Protein AF-A0A4Y3KT89-F1 (afdb_monomer_lite)

pLDDT: mean 91.98, std 10.16, range [46.84, 98.62]

Sequence (155 aa):
MTELSLVWRIAQHGWAECELETPDGRVVVPASYVTDAPENLLSGLTHVCAWDGSTTFTFVGEPAEYRWTLTAAAGVLEVAIEHRAGTAGAGSLWAPAWSGASALSTFARVSVRAFDAVLHEHGPSSYEQVWGRPFPAAELDGLRSAWRRLRASGA

Secondary structure (DSSP, 8-state):
----EEEEEE-SSSEEEEEEEETTEEEEEEEETTS-HHHHHHHHHHHHHHSSEEEEEEEEETTEEEEEEEEEETTEEEEEEEEEESSBTB-PPPEEEEEEEEEHHHHHHHHHHHHHHHHHHHHHHHHHHHHSS---HHHHHHHHHHHHHHHHHT-

Organism: NCBI:txid43670

Radius of gyration: 15.13 Å; chains: 1; bounding box: 42×33×35 Å

Structure (mmCIF, N/CA/C/O backbone):
data_AF-A0A4Y3KT89-F1
#
_entry.id   AF-A0A4Y3KT89-F1
#
loop_
_atom_site.group_PDB
_atom_site.id
_atom_site.type_symbol
_atom_site.label_atom_id
_atom_site.label_alt_id
_atom_site.label_comp_id
_atom_site.label_asym_id
_atom_site.label_entity_id
_atom_site.label_seq_id
_atom_site.pdbx_PDB_ins_code
_atom_site.Cartn_x
_atom_site.Cartn_y
_atom_site.Cartn_z
_atom_site.occupancy
_atom_site.B_iso_or_equiv
_atom_site.auth_seq_id
_atom_site.auth_comp_id
_atom_site.auth_asym_id
_atom_site.auth_atom_id
_atom_site.pdbx_PDB_model_num
ATOM 1 N N . MET A 1 1 ? -19.526 11.226 -4.654 1.00 46.84 1 MET A N 1
ATOM 2 C CA . MET A 1 1 ? -18.542 11.068 -3.568 1.00 46.84 1 MET A CA 1
ATOM 3 C C . MET A 1 1 ? -17.857 9.739 -3.794 1.00 46.84 1 MET A C 1
ATOM 5 O O . MET A 1 1 ? -18.534 8.721 -3.712 1.00 46.84 1 MET A O 1
ATOM 9 N N . THR A 1 2 ? -16.591 9.746 -4.197 1.00 57.75 2 THR A N 1
ATOM 10 C CA . THR A 1 2 ? -15.828 8.512 -4.416 1.00 57.75 2 THR A CA 1
ATOM 11 C C . THR A 1 2 ? -15.430 7.959 -3.048 1.00 57.75 2 THR A C 1
ATOM 13 O O . THR A 1 2 ? -14.848 8.685 -2.248 1.00 57.75 2 THR A O 1
ATOM 16 N N . GLU A 1 3 ? -15.801 6.716 -2.728 1.00 85.62 3 GLU A N 1
ATOM 17 C CA . GLU A 1 3 ? -15.219 6.025 -1.568 1.00 85.62 3 GLU A CA 1
ATOM 18 C C . GLU A 1 3 ? -13.703 5.864 -1.771 1.00 85.62 3 GLU A C 1
ATOM 20 O O . GLU A 1 3 ? -13.225 5.933 -2.903 1.00 85.62 3 GLU A O 1
ATOM 25 N N . LEU A 1 4 ? -12.959 5.613 -0.686 1.00 93.38 4 LEU A N 1
ATOM 26 C CA . LEU A 1 4 ? -11.543 5.248 -0.767 1.00 93.38 4 LEU A CA 1
ATOM 27 C C . LEU A 1 4 ? -11.333 4.178 -1.851 1.00 93.38 4 LEU A C 1
ATOM 29 O O . LEU A 1 4 ? -11.972 3.122 -1.808 1.00 93.38 4 LEU A O 1
ATOM 33 N N . SER A 1 5 ? -10.393 4.419 -2.761 1.00 95.06 5 SER A N 1
ATOM 34 C CA . SER A 1 5 ? -9.928 3.435 -3.733 1.00 95.06 5 SER A CA 1
ATOM 35 C C . SER A 1 5 ? -8.407 3.310 -3.698 1.00 95.06 5 SER A C 1
ATOM 37 O O . SER A 1 5 ? -7.692 4.269 -3.406 1.00 95.06 5 SER A O 1
ATOM 39 N N . LEU A 1 6 ? -7.934 2.093 -3.960 1.00 97.31 6 LEU A N 1
ATOM 40 C CA . LEU A 1 6 ? -6.527 1.775 -4.146 1.00 97.31 6 LEU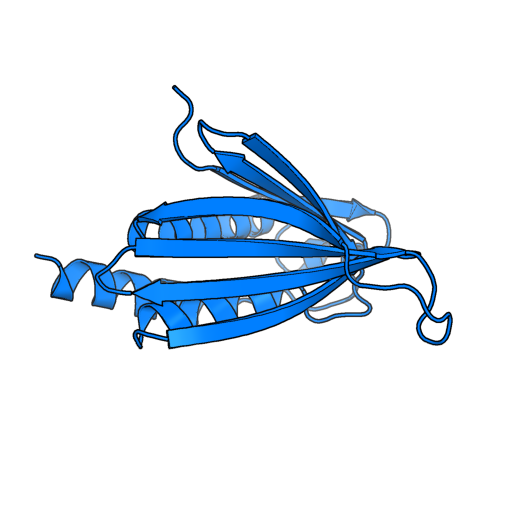 A CA 1
ATOM 41 C C . LEU A 1 6 ? -6.420 0.968 -5.433 1.00 97.31 6 LEU A C 1
ATOM 43 O O . LEU A 1 6 ? -7.139 -0.021 -5.598 1.00 97.31 6 LEU A O 1
ATOM 47 N N . VAL A 1 7 ? -5.536 1.384 -6.331 1.00 97.50 7 VAL A N 1
ATOM 48 C CA . VAL A 1 7 ? -5.213 0.637 -7.546 1.00 97.50 7 VAL A CA 1
ATOM 49 C C . VAL A 1 7 ? -3.713 0.411 -7.592 1.00 97.50 7 VAL A C 1
ATOM 51 O O . VAL A 1 7 ? -2.936 1.354 -7.482 1.00 97.50 7 VAL A O 1
ATOM 54 N N . TRP A 1 8 ? -3.315 -0.844 -7.776 1.00 97.25 8 TRP A N 1
ATOM 55 C CA . TRP A 1 8 ? -1.936 -1.219 -8.049 1.00 97.25 8 TRP A CA 1
ATOM 56 C C . TRP A 1 8 ? -1.830 -1.605 -9.519 1.00 97.25 8 TRP A C 1
ATOM 58 O O . TRP A 1 8 ? -2.472 -2.565 -9.943 1.00 97.25 8 TRP A O 1
ATOM 68 N N . ARG A 1 9 ? -1.055 -0.858 -10.307 1.00 95.56 9 ARG A N 1
ATOM 69 C CA . ARG A 1 9 ? -0.828 -1.162 -11.726 1.00 95.56 9 ARG A CA 1
ATOM 70 C C . ARG A 1 9 ? 0.619 -1.542 -11.934 1.00 95.56 9 ARG A C 1
ATOM 72 O O . ARG A 1 9 ? 1.507 -0.759 -11.612 1.00 95.56 9 ARG A O 1
ATOM 79 N N . ILE A 1 10 ? 0.852 -2.725 -12.488 1.00 92.69 10 ILE A N 1
ATOM 80 C CA . ILE A 1 10 ? 2.189 -3.111 -12.922 1.00 92.69 10 ILE A CA 1
ATOM 81 C C . ILE A 1 10 ? 2.461 -2.415 -14.257 1.00 92.69 10 ILE A C 1
ATOM 83 O O . ILE A 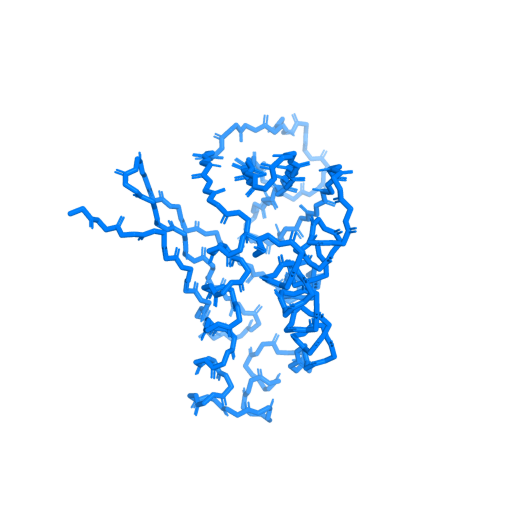1 10 ? 1.713 -2.571 -15.220 1.00 92.69 10 ILE A O 1
ATOM 87 N N . ALA A 1 11 ? 3.519 -1.615 -14.291 1.00 85.81 11 ALA A N 1
ATOM 88 C CA . ALA A 1 11 ? 4.052 -0.997 -15.494 1.00 85.81 11 ALA A CA 1
ATOM 89 C C . ALA A 1 11 ? 5.217 -1.844 -16.031 1.00 85.81 11 ALA A C 1
ATOM 91 O O . ALA A 1 11 ? 5.601 -2.848 -15.443 1.00 85.81 11 ALA A O 1
ATOM 92 N N . GLN A 1 12 ? 5.791 -1.478 -17.176 1.00 82.69 12 GLN A N 1
ATOM 93 C CA . GLN A 1 12 ? 6.872 -2.273 -17.763 1.00 82.69 12 GLN A CA 1
ATOM 94 C C . GLN A 1 12 ? 8.184 -2.173 -16.957 1.00 82.69 12 GLN A C 1
ATOM 96 O O . GLN A 1 12 ? 8.498 -1.119 -16.413 1.00 82.69 12 GLN A O 1
ATOM 101 N N . HIS A 1 13 ? 8.998 -3.236 -16.991 1.00 85.94 13 HIS A N 1
ATOM 102 C CA . HIS A 1 13 ? 10.405 -3.255 -16.548 1.00 85.94 13 HIS A CA 1
ATOM 103 C C . HIS A 1 13 ? 10.650 -2.978 -15.052 1.00 85.94 13 HIS A C 1
ATOM 105 O O . HIS A 1 13 ? 11.525 -2.191 -14.698 1.00 85.94 13 HIS A O 1
ATOM 111 N N . GLY A 1 14 ? 9.911 -3.644 -14.169 1.00 91.12 14 GLY A N 1
ATOM 112 C CA . GLY A 1 14 ? 10.120 -3.575 -12.723 1.00 91.12 14 GLY A CA 1
ATOM 113 C C . GLY A 1 14 ? 9.527 -2.330 -12.071 1.00 91.12 14 GLY A C 1
ATOM 114 O O . GLY A 1 14 ? 9.943 -1.936 -10.984 1.00 91.12 14 GLY A O 1
ATOM 115 N N . TRP A 1 15 ? 8.559 -1.712 -12.743 1.00 93.69 15 TRP A N 1
ATOM 116 C CA . TRP A 1 15 ? 7.866 -0.523 -12.276 1.00 93.69 15 TRP A CA 1
ATOM 117 C C . TRP A 1 15 ? 6.402 -0.818 -11.989 1.00 93.69 15 TRP A C 1
ATOM 119 O O . TRP A 1 15 ? 5.777 -1.675 -12.612 1.00 93.69 15 TRP A O 1
ATOM 129 N N . ALA A 1 16 ? 5.844 -0.075 -11.049 1.00 95.12 16 ALA A N 1
ATOM 130 C CA . ALA A 1 16 ? 4.437 -0.092 -10.718 1.00 95.12 16 ALA A CA 1
ATOM 131 C C . ALA A 1 16 ? 3.990 1.297 -10.266 1.00 95.12 16 ALA A C 1
ATOM 133 O O . ALA A 1 16 ? 4.795 2.127 -9.841 1.00 95.12 16 ALA A O 1
ATOM 134 N N . GLU A 1 17 ? 2.689 1.530 -10.324 1.00 95.69 17 GLU A N 1
ATOM 135 C CA . GLU A 1 17 ? 2.054 2.716 -9.768 1.00 95.69 17 GLU A CA 1
ATOM 136 C C . GLU A 1 17 ? 1.007 2.289 -8.744 1.00 95.69 17 GLU A C 1
ATOM 138 O O . GLU A 1 17 ? 0.120 1.480 -9.037 1.00 95.69 17 GLU A O 1
ATOM 143 N N . CYS A 1 18 ? 1.111 2.849 -7.541 1.00 97.19 18 CYS A N 1
ATOM 144 C CA . CYS A 1 18 ? 0.088 2.759 -6.513 1.00 97.19 18 CYS A CA 1
ATOM 145 C C . CYS A 1 18 ? -0.717 4.057 -6.524 1.00 97.19 18 CYS A C 1
ATOM 147 O O . CYS A 1 18 ? -0.221 5.120 -6.151 1.00 97.19 18 CYS A O 1
ATOM 149 N N . GLU A 1 19 ? -1.958 3.979 -6.980 1.00 97.19 19 GLU A N 1
ATOM 150 C CA . GLU A 1 19 ? -2.886 5.098 -6.978 1.00 97.19 19 GLU A CA 1
ATOM 151 C C . GLU A 1 19 ? -3.821 4.990 -5.776 1.00 97.19 19 GLU A C 1
ATOM 153 O O . GLU A 1 19 ? -4.485 3.970 -5.587 1.00 97.19 19 GLU A O 1
ATOM 158 N N . LEU A 1 20 ? -3.886 6.063 -4.992 1.00 95.81 20 LEU A N 1
ATOM 159 C CA . LEU A 1 20 ? -4.836 6.238 -3.904 1.00 95.81 20 LEU A CA 1
ATOM 160 C C . LEU A 1 20 ? -5.757 7.408 -4.203 1.00 95.81 20 LEU A C 1
ATOM 162 O O . LEU A 1 20 ? -5.294 8.498 -4.541 1.00 95.81 20 LEU A O 1
ATOM 166 N N . GLU A 1 21 ? -7.050 7.197 -4.003 1.00 93.56 21 GLU A N 1
ATOM 167 C CA . GLU A 1 21 ? -8.062 8.242 -4.117 1.00 93.56 21 GLU A CA 1
ATOM 168 C C . GLU A 1 21 ? -8.993 8.197 -2.907 1.00 93.56 21 GLU A C 1
ATOM 170 O O . GLU A 1 21 ? -9.509 7.140 -2.541 1.00 93.56 21 GLU A O 1
ATOM 175 N N . THR A 1 22 ? -9.206 9.352 -2.288 1.00 89.31 22 THR A N 1
ATOM 176 C CA . THR A 1 22 ? -10.188 9.608 -1.230 1.00 89.31 22 THR A CA 1
ATOM 177 C C . THR A 1 22 ? -11.106 10.753 -1.670 1.00 89.31 22 THR A C 1
ATOM 179 O O . THR A 1 22 ? -10.805 11.437 -2.651 1.00 89.31 22 THR A O 1
ATOM 182 N N . PRO A 1 23 ? -12.212 11.027 -0.950 1.00 86.06 23 PRO A N 1
ATOM 183 C CA . PRO A 1 23 ? -13.010 12.226 -1.206 1.00 86.06 23 PRO A CA 1
ATOM 184 C C . PRO A 1 23 ? -12.202 13.532 -1.186 1.00 86.06 23 PRO A C 1
ATOM 186 O O . PRO A 1 23 ? -12.566 14.482 -1.875 1.00 86.06 23 PRO A O 1
ATOM 189 N N . ASP A 1 24 ? -11.120 13.563 -0.405 1.00 83.88 24 ASP A N 1
ATOM 190 C CA . ASP A 1 24 ? -10.341 14.767 -0.113 1.00 83.88 24 ASP A CA 1
ATOM 191 C C . ASP A 1 24 ? -9.102 14.922 -1.008 1.00 83.88 24 ASP A C 1
ATOM 193 O O . ASP A 1 24 ? -8.463 15.975 -1.003 1.00 83.88 24 ASP A O 1
ATOM 197 N N . GLY A 1 25 ? -8.745 13.904 -1.798 1.00 89.25 25 GLY A N 1
ATOM 198 C CA . GLY A 1 25 ? -7.615 14.009 -2.711 1.00 89.25 25 GLY A CA 1
ATOM 199 C C . GLY A 1 25 ? -7.193 12.703 -3.366 1.00 89.25 25 GLY A C 1
ATOM 200 O O . GLY A 1 25 ? -7.681 11.619 -3.061 1.00 89.25 25 GLY A O 1
ATOM 201 N N . ARG A 1 26 ? -6.222 12.822 -4.269 1.00 94.06 26 ARG A N 1
ATOM 202 C CA . ARG A 1 26 ? -5.638 11.710 -5.016 1.00 94.06 26 ARG A CA 1
ATOM 203 C C . ARG A 1 26 ? -4.120 11.819 -5.012 1.00 94.06 26 ARG A C 1
ATOM 205 O O . ARG A 1 26 ? -3.586 12.922 -5.117 1.00 94.06 26 ARG A O 1
ATOM 212 N N . VAL A 1 27 ? -3.439 10.681 -4.956 1.00 95.56 27 VAL A N 1
ATOM 213 C CA . VAL A 1 27 ? -1.987 10.582 -5.124 1.00 95.56 27 VAL A CA 1
ATOM 214 C C . VAL A 1 27 ? -1.636 9.353 -5.954 1.00 95.56 27 VAL A C 1
ATOM 216 O O . VAL A 1 27 ? -2.268 8.305 -5.836 1.00 95.56 27 VAL A O 1
ATOM 219 N N . VAL A 1 28 ? -0.626 9.494 -6.808 1.00 96.31 28 VAL A N 1
ATOM 220 C CA . VAL A 1 28 ? -0.012 8.384 -7.541 1.00 96.31 28 VAL A CA 1
ATOM 221 C C . VAL A 1 28 ? 1.419 8.260 -7.049 1.00 96.31 28 VAL A C 1
ATOM 223 O O . VAL A 1 28 ? 2.191 9.215 -7.126 1.00 96.31 28 VAL A O 1
ATOM 226 N N . VAL A 1 29 ? 1.750 7.093 -6.508 1.00 96.31 29 VAL A N 1
ATOM 227 C CA . VAL A 1 29 ? 3.062 6.793 -5.947 1.00 96.31 29 VAL A CA 1
ATOM 228 C C . VAL A 1 29 ? 3.751 5.760 -6.835 1.00 96.31 29 VAL A C 1
ATOM 230 O O . VAL A 1 29 ? 3.310 4.607 -6.864 1.00 96.31 29 VAL A O 1
ATOM 233 N N . PRO A 1 30 ? 4.814 6.138 -7.564 1.00 94.88 30 PRO A N 1
ATOM 234 C CA . PRO A 1 30 ? 5.599 5.183 -8.324 1.00 94.88 30 PRO A CA 1
ATOM 235 C C . PRO A 1 30 ? 6.380 4.266 -7.380 1.00 94.88 30 PRO A C 1
ATOM 237 O O . PRO A 1 30 ? 6.879 4.684 -6.332 1.00 94.88 30 PRO A O 1
ATOM 240 N N . ALA A 1 31 ? 6.495 3.008 -7.781 1.00 94.94 31 ALA A N 1
ATOM 241 C CA . ALA A 1 31 ? 7.255 1.984 -7.096 1.00 94.94 31 ALA A CA 1
ATOM 242 C C . ALA A 1 31 ? 8.137 1.235 -8.098 1.00 94.94 31 ALA A C 1
ATOM 244 O O . ALA A 1 31 ? 7.710 0.886 -9.195 1.00 94.94 31 ALA A O 1
ATOM 245 N N . SER A 1 32 ? 9.366 0.976 -7.687 1.00 93.31 32 SER A N 1
ATOM 246 C CA . SER A 1 32 ? 10.373 0.192 -8.380 1.00 93.31 32 SER A CA 1
ATOM 247 C C . SER A 1 32 ? 10.660 -1.070 -7.574 1.00 93.31 32 SER A C 1
ATOM 249 O O . SER A 1 32 ? 10.635 -1.061 -6.335 1.00 93.31 32 SER A O 1
ATOM 251 N N . TYR A 1 33 ? 10.987 -2.145 -8.288 1.00 91.00 33 TYR A N 1
ATOM 252 C CA . TYR A 1 33 ? 11.380 -3.442 -7.737 1.00 91.00 33 TYR A CA 1
ATOM 253 C C . TYR A 1 33 ? 12.605 -3.390 -6.810 1.00 91.00 33 TYR A C 1
ATOM 255 O O . TYR A 1 33 ? 12.877 -4.359 -6.100 1.00 91.00 33 TYR A O 1
ATOM 263 N N . VAL A 1 34 ? 13.333 -2.263 -6.794 1.00 91.19 34 VAL A N 1
ATOM 264 C CA . VAL A 1 34 ? 14.434 -1.968 -5.858 1.00 91.19 34 VAL A CA 1
ATOM 265 C C . VAL A 1 34 ? 13.995 -2.110 -4.395 1.00 91.19 34 VAL A C 1
ATOM 267 O O . VAL A 1 34 ? 14.810 -2.432 -3.534 1.00 91.19 34 VAL A O 1
ATOM 270 N N . THR A 1 35 ? 12.708 -1.902 -4.110 1.00 89.75 35 THR A N 1
ATOM 271 C CA . THR A 1 35 ? 12.104 -2.150 -2.793 1.00 89.75 35 THR A CA 1
ATOM 272 C C . THR A 1 35 ? 11.080 -3.277 -2.848 1.00 89.75 35 THR A C 1
ATOM 274 O O . THR A 1 35 ? 10.463 -3.516 -3.884 1.00 89.75 35 THR A O 1
ATOM 277 N N . ASP A 1 36 ? 10.819 -3.906 -1.702 1.00 93.62 36 ASP A N 1
ATOM 278 C CA . ASP A 1 36 ? 9.673 -4.800 -1.469 1.00 93.62 36 ASP A CA 1
ATOM 279 C C . ASP A 1 36 ? 8.348 -4.012 -1.365 1.00 93.62 36 ASP A C 1
ATOM 281 O O . ASP A 1 36 ? 7.589 -4.170 -0.415 1.00 93.62 36 ASP A O 1
ATOM 285 N N . ALA A 1 37 ? 8.099 -3.044 -2.256 1.00 95.50 37 ALA A N 1
ATOM 286 C CA . ALA A 1 37 ? 6.975 -2.111 -2.128 1.00 95.50 37 ALA A CA 1
ATOM 287 C C . ALA A 1 37 ? 5.598 -2.808 -1.975 1.00 95.50 37 ALA A C 1
ATOM 289 O O . ALA A 1 37 ? 4.868 -2.458 -1.039 1.00 95.50 37 ALA A O 1
ATOM 290 N N . PRO A 1 38 ? 5.243 -3.810 -2.806 1.00 96.56 38 PRO A N 1
ATOM 291 C CA . PRO A 1 38 ? 4.041 -4.618 -2.601 1.00 96.56 38 PRO A CA 1
ATOM 292 C C . PRO A 1 38 ? 3.960 -5.268 -1.211 1.00 96.56 38 PRO A C 1
ATOM 294 O O . PRO A 1 38 ? 2.960 -5.126 -0.502 1.00 96.56 38 PRO A O 1
ATOM 297 N N . GLU A 1 39 ? 5.023 -5.963 -0.811 1.00 97.88 39 GLU A N 1
ATOM 298 C CA . GLU A 1 39 ? 5.124 -6.724 0.431 1.00 97.88 39 GLU A CA 1
ATOM 299 C C . GLU A 1 39 ? 5.048 -5.801 1.649 1.00 97.88 39 GLU A C 1
ATOM 301 O O . GLU A 1 39 ? 4.350 -6.104 2.618 1.00 97.88 39 GLU A O 1
ATOM 306 N N . ASN A 1 40 ? 5.724 -4.653 1.590 1.00 97.75 40 ASN A N 1
ATOM 307 C CA . ASN A 1 40 ? 5.766 -3.645 2.644 1.00 97.75 40 ASN A CA 1
ATOM 308 C C . ASN A 1 40 ? 4.387 -3.032 2.890 1.00 97.75 40 ASN A C 1
ATOM 310 O O . ASN A 1 40 ? 3.984 -2.886 4.045 1.00 97.75 40 ASN A O 1
ATOM 314 N N . LEU A 1 41 ? 3.633 -2.726 1.829 1.00 98.06 41 LEU A N 1
ATOM 315 C CA . LEU A 1 41 ? 2.265 -2.224 1.959 1.00 98.06 41 LEU A CA 1
ATOM 316 C C . LEU A 1 41 ? 1.348 -3.264 2.611 1.00 98.06 41 LEU A C 1
ATOM 318 O O . LEU A 1 41 ? 0.650 -2.961 3.581 1.00 98.06 41 LEU A O 1
ATOM 322 N N . LEU A 1 42 ? 1.361 -4.498 2.100 1.00 98.56 42 LEU A N 1
ATOM 323 C CA . LEU A 1 42 ? 0.508 -5.579 2.597 1.00 98.56 42 LEU A CA 1
ATOM 324 C C . LEU A 1 42 ? 0.859 -5.967 4.041 1.00 98.56 42 LEU A C 1
ATOM 326 O O . LEU A 1 42 ? -0.035 -6.124 4.879 1.00 98.56 42 LEU A O 1
ATOM 330 N N . SER A 1 43 ? 2.148 -6.061 4.359 1.00 98.25 43 SER A N 1
ATOM 331 C CA . SER A 1 43 ? 2.641 -6.371 5.704 1.00 98.25 43 SER A CA 1
ATOM 332 C C . SER A 1 43 ? 2.387 -5.228 6.681 1.00 98.25 43 SER A C 1
ATOM 334 O O . SER A 1 43 ? 1.945 -5.470 7.804 1.00 98.25 43 SER A O 1
ATOM 336 N N . GLY A 1 44 ? 2.587 -3.980 6.250 1.00 97.88 44 GLY A N 1
ATOM 337 C CA . GLY A 1 44 ? 2.293 -2.794 7.048 1.00 97.88 44 GLY A CA 1
ATOM 338 C C . GLY A 1 44 ? 0.813 -2.720 7.422 1.00 97.88 44 GLY A C 1
ATOM 339 O O . GLY A 1 44 ? 0.479 -2.563 8.595 1.00 97.88 44 GLY A O 1
ATOM 340 N N . LEU A 1 45 ? -0.082 -2.943 6.454 1.00 98.00 45 LEU A N 1
ATOM 341 C CA . LEU A 1 45 ? -1.523 -3.026 6.705 1.00 98.00 45 LEU A CA 1
ATOM 342 C C . LEU A 1 45 ? -1.896 -4.202 7.606 1.00 98.00 45 LEU A C 1
ATOM 344 O O . LEU A 1 45 ? -2.742 -4.057 8.486 1.00 98.00 45 LEU A O 1
ATOM 348 N N . THR A 1 46 ? -1.259 -5.358 7.417 1.00 98.31 46 THR A N 1
ATOM 349 C CA . THR A 1 46 ? -1.458 -6.530 8.280 1.00 98.31 46 THR A CA 1
ATOM 350 C C . THR A 1 46 ? -1.099 -6.207 9.728 1.00 98.31 46 THR A C 1
ATOM 352 O O . THR A 1 46 ? -1.851 -6.567 10.635 1.00 98.31 46 THR A O 1
ATOM 355 N N . HIS A 1 47 ? 0.010 -5.494 9.945 1.00 96.69 47 HIS A N 1
ATOM 356 C CA . HIS A 1 47 ? 0.458 -5.065 11.265 1.00 96.69 47 HIS A CA 1
ATOM 357 C C . HIS A 1 47 ? -0.578 -4.165 11.945 1.00 96.69 47 HIS A C 1
ATOM 359 O O . HIS A 1 47 ? -1.046 -4.498 13.035 1.00 96.69 47 HIS A O 1
ATOM 365 N N . VAL A 1 48 ? -1.007 -3.089 11.276 1.00 96.75 48 VAL A N 1
ATOM 366 C CA . VAL A 1 48 ? -1.971 -2.136 11.855 1.00 96.75 48 VAL A CA 1
ATOM 367 C C . VAL A 1 48 ? -3.399 -2.690 11.951 1.00 96.75 48 VAL A C 1
ATOM 369 O O . VAL A 1 48 ? -4.199 -2.201 12.736 1.00 96.75 48 VAL A O 1
ATOM 372 N N . CYS A 1 49 ? -3.736 -3.750 11.205 1.00 95.62 49 CYS A N 1
ATOM 373 C CA . CYS A 1 49 ? -4.979 -4.507 11.406 1.00 95.62 49 CYS A CA 1
ATOM 374 C C . CYS A 1 49 ? -4.959 -5.380 12.667 1.00 95.62 49 CYS A C 1
ATOM 376 O O . CYS A 1 49 ? -6.022 -5.746 13.166 1.00 95.62 49 CYS A O 1
ATOM 378 N N . ALA A 1 50 ? -3.775 -5.779 13.134 1.00 92.25 50 ALA A N 1
ATOM 379 C CA . ALA A 1 50 ? -3.619 -6.638 14.302 1.00 92.25 50 ALA A CA 1
ATOM 380 C C . ALA A 1 50 ? -3.409 -5.842 15.598 1.00 92.25 50 ALA A C 1
ATOM 382 O O . ALA A 1 50 ? -3.736 -6.354 16.669 1.00 92.25 50 ALA A O 1
ATOM 383 N N . TRP A 1 51 ? -2.872 -4.623 15.500 1.00 91.06 51 TRP A N 1
ATOM 384 C CA . TRP A 1 51 ? -2.526 -3.780 16.640 1.00 91.06 51 TRP A CA 1
ATOM 385 C C . TRP A 1 51 ? -2.754 -2.301 16.325 1.00 91.06 51 TRP A C 1
ATOM 387 O O . TRP A 1 51 ? -2.337 -1.824 15.270 1.00 91.06 51 TRP A O 1
ATOM 397 N N . ASP A 1 52 ? -3.339 -1.570 17.276 1.00 91.50 52 ASP A N 1
ATOM 398 C CA . ASP A 1 52 ? -3.307 -0.106 17.263 1.00 91.50 52 ASP A CA 1
ATOM 399 C C . ASP A 1 52 ? -1.847 0.351 17.405 1.00 91.50 52 ASP A C 1
ATOM 401 O O . ASP A 1 52 ? -1.105 -0.136 18.266 1.00 91.50 52 ASP A O 1
ATOM 405 N N . GLY A 1 53 ? -1.410 1.267 16.545 1.00 94.38 53 GLY A N 1
ATOM 406 C CA . GLY A 1 53 ? -0.006 1.649 16.448 1.00 94.38 53 GLY A CA 1
ATOM 407 C C . GLY A 1 53 ? 0.349 2.270 15.106 1.00 94.38 53 GLY A C 1
ATOM 408 O O . GLY A 1 53 ? -0.521 2.653 14.326 1.00 94.38 53 GLY A O 1
ATOM 409 N N . SER A 1 54 ? 1.649 2.383 14.844 1.00 97.12 54 SER A N 1
ATOM 410 C CA . SER A 1 54 ? 2.160 2.974 13.613 1.00 97.12 54 SER A CA 1
ATOM 411 C C . SER A 1 54 ? 3.260 2.122 12.992 1.00 97.12 54 SER A C 1
ATOM 413 O O . SER A 1 54 ? 4.029 1.469 13.698 1.00 97.12 54 SER A O 1
ATOM 415 N N . THR A 1 55 ? 3.332 2.129 11.665 1.00 98.00 55 THR A N 1
ATOM 416 C CA . THR A 1 55 ? 4.410 1.503 10.898 1.00 98.00 55 THR A CA 1
ATOM 417 C C . THR A 1 55 ? 4.807 2.385 9.722 1.00 98.00 55 THR A C 1
ATOM 419 O O . THR A 1 55 ? 3.977 3.107 9.162 1.00 98.00 55 THR A O 1
ATOM 422 N N . THR A 1 56 ? 6.083 2.320 9.347 1.00 98.06 56 THR A N 1
ATOM 423 C CA . THR A 1 56 ? 6.660 3.139 8.285 1.00 98.06 56 THR A CA 1
ATOM 424 C C . THR A 1 56 ? 7.456 2.270 7.322 1.00 98.06 56 THR A C 1
ATOM 426 O O . THR A 1 56 ? 8.243 1.426 7.746 1.00 98.06 56 THR A O 1
ATOM 429 N N . PHE A 1 57 ? 7.282 2.510 6.026 1.00 97.50 57 PHE A N 1
ATOM 430 C CA . PHE A 1 57 ? 8.041 1.864 4.955 1.00 97.50 57 PHE A CA 1
ATOM 431 C C . PHE A 1 57 ? 8.240 2.829 3.783 1.00 97.50 57 PHE A C 1
ATOM 433 O O . PHE A 1 57 ? 7.670 3.920 3.760 1.00 97.50 57 PHE A O 1
ATOM 440 N N . THR A 1 58 ? 9.058 2.438 2.808 1.00 96.06 58 THR A N 1
ATOM 441 C CA . THR A 1 58 ? 9.415 3.295 1.672 1.00 96.06 58 THR A CA 1
ATOM 442 C C . THR A 1 58 ? 9.197 2.567 0.357 1.00 96.06 58 THR A C 1
ATOM 444 O O . THR A 1 58 ? 9.550 1.396 0.229 1.00 96.06 58 THR A O 1
ATOM 447 N N . PHE A 1 59 ? 8.658 3.281 -0.629 1.00 95.50 59 PHE A N 1
ATOM 448 C CA . PHE A 1 59 ? 8.727 2.906 -2.037 1.00 95.50 59 PHE A CA 1
ATOM 449 C C . PHE A 1 59 ? 9.835 3.716 -2.698 1.00 95.50 59 PHE A C 1
ATOM 451 O O . PHE A 1 59 ? 9.904 4.936 -2.532 1.00 95.50 59 PHE A O 1
ATOM 458 N N . VAL A 1 60 ? 10.695 3.052 -3.462 1.00 93.75 60 VAL A N 1
ATOM 459 C CA . VAL A 1 60 ? 11.613 3.747 -4.369 1.00 93.75 60 VAL A CA 1
ATOM 460 C C . VAL A 1 60 ? 10.883 3.960 -5.685 1.00 93.75 60 VAL A C 1
ATOM 462 O O . VAL A 1 60 ? 10.439 2.996 -6.290 1.00 93.75 60 VAL A O 1
ATOM 465 N N . GLY A 1 61 ? 10.758 5.202 -6.132 1.00 87.19 61 GLY A N 1
ATOM 466 C CA . GLY A 1 61 ? 10.226 5.572 -7.439 1.00 87.19 61 GLY A CA 1
ATOM 467 C C . GLY A 1 61 ? 11.224 6.502 -8.113 1.00 87.19 61 GLY A C 1
ATOM 468 O O . GLY A 1 61 ? 11.017 7.715 -8.124 1.00 87.19 61 GLY A O 1
ATOM 469 N N . GLU A 1 62 ? 12.357 5.943 -8.558 1.00 84.38 62 GLU A N 1
ATOM 470 C CA . GLU A 1 62 ? 13.542 6.713 -8.960 1.00 84.38 62 GLU A CA 1
ATOM 471 C C . GLU A 1 62 ? 13.191 7.871 -9.915 1.00 84.38 62 GLU A C 1
ATOM 473 O O . GLU A 1 62 ? 12.413 7.686 -10.853 1.00 84.38 62 GLU A O 1
ATOM 478 N N . PRO A 1 63 ? 13.757 9.075 -9.699 1.00 87.25 63 PRO A N 1
ATOM 479 C CA . PRO A 1 63 ? 14.804 9.410 -8.731 1.00 87.25 63 PRO A CA 1
ATOM 480 C C . PRO A 1 63 ? 14.276 9.761 -7.328 1.00 87.25 63 PRO A C 1
ATOM 482 O O . PRO A 1 63 ? 15.028 10.327 -6.542 1.00 87.25 63 PRO A O 1
ATOM 485 N N . ALA A 1 64 ? 13.002 9.516 -7.020 1.00 89.94 64 ALA A N 1
ATOM 486 C CA . ALA A 1 64 ? 12.399 9.867 -5.740 1.00 89.94 64 ALA A CA 1
ATOM 487 C C . ALA A 1 64 ? 12.208 8.651 -4.821 1.00 89.94 64 ALA A C 1
ATOM 489 O O . ALA A 1 64 ? 12.146 7.501 -5.253 1.00 89.94 64 ALA A O 1
ATOM 490 N N . GLU A 1 65 ? 12.073 8.928 -3.531 1.00 93.75 65 GLU A N 1
ATOM 491 C CA . GLU A 1 65 ? 11.601 7.973 -2.534 1.00 93.75 65 GLU A CA 1
ATOM 492 C C . GLU A 1 65 ? 10.302 8.482 -1.921 1.00 93.75 65 GLU A C 1
ATOM 494 O O . GLU A 1 65 ? 10.142 9.684 -1.700 1.00 93.75 65 GLU A O 1
ATOM 499 N N . TYR A 1 66 ? 9.402 7.557 -1.608 1.00 95.81 66 TYR A N 1
ATOM 500 C CA . TYR A 1 66 ? 8.100 7.839 -1.023 1.00 95.81 66 TYR A CA 1
ATOM 501 C C . TYR A 1 66 ? 7.963 7.068 0.275 1.00 95.81 66 TYR A C 1
ATOM 503 O O . TYR A 1 66 ? 7.867 5.841 0.272 1.00 95.81 66 TYR A O 1
ATOM 511 N N . ARG A 1 67 ? 7.972 7.783 1.393 1.00 96.75 67 ARG A N 1
ATOM 512 C CA . ARG A 1 67 ? 7.796 7.202 2.714 1.00 96.75 67 ARG A CA 1
ATOM 513 C C . ARG A 1 67 ? 6.325 7.197 3.060 1.00 96.75 67 ARG A C 1
ATOM 515 O O . ARG A 1 67 ? 5.679 8.237 3.058 1.00 96.75 67 ARG A O 1
ATOM 522 N N . TRP A 1 68 ? 5.849 6.028 3.432 1.00 98.12 68 TRP A N 1
ATOM 523 C CA . TRP A 1 68 ? 4.515 5.794 3.933 1.00 98.12 68 TRP A CA 1
ATOM 524 C C . TRP A 1 68 ? 4.573 5.653 5.440 1.00 98.12 68 TRP A C 1
ATOM 526 O O . TRP A 1 68 ? 5.370 4.868 5.947 1.00 98.12 68 TRP A O 1
ATOM 536 N N . THR A 1 69 ? 3.702 6.365 6.139 1.00 98.44 69 THR A N 1
ATOM 537 C CA . THR A 1 69 ? 3.426 6.147 7.556 1.00 98.44 69 THR A CA 1
ATOM 538 C C . THR A 1 69 ? 1.956 5.799 7.698 1.00 98.44 69 THR A C 1
ATOM 540 O O . THR A 1 69 ? 1.086 6.578 7.308 1.00 98.44 69 THR A O 1
ATOM 543 N N . LEU A 1 70 ? 1.696 4.612 8.233 1.00 98.31 70 LEU A N 1
ATOM 544 C CA . LEU A 1 70 ? 0.367 4.116 8.556 1.00 98.31 70 LEU A CA 1
ATOM 545 C C . LEU A 1 70 ? 0.185 4.233 10.062 1.00 98.31 70 LEU A C 1
ATOM 547 O O . LEU A 1 70 ? 1.003 3.689 10.798 1.00 98.31 70 LEU A O 1
ATOM 551 N N . THR A 1 71 ? -0.872 4.894 10.518 1.00 98.25 71 THR A N 1
ATOM 552 C CA . THR A 1 71 ? -1.191 5.021 11.944 1.00 98.25 71 THR A CA 1
ATOM 553 C C . THR A 1 71 ? -2.629 4.588 12.173 1.00 98.25 71 THR A C 1
ATOM 555 O O . THR A 1 71 ? -3.557 5.222 11.675 1.00 98.25 71 THR A O 1
ATOM 558 N N . ALA A 1 72 ? -2.819 3.495 12.910 1.00 97.06 72 ALA A N 1
ATOM 559 C CA . ALA A 1 72 ? -4.133 2.994 13.278 1.00 97.06 72 ALA A CA 1
ATOM 560 C C . ALA A 1 72 ? -4.443 3.271 14.746 1.00 97.06 72 ALA A C 1
ATOM 562 O O . ALA A 1 72 ? -3.635 2.983 15.631 1.00 97.06 72 ALA A O 1
ATOM 563 N N . ALA A 1 73 ? -5.643 3.790 14.986 1.00 95.06 73 ALA A N 1
ATOM 564 C CA . ALA A 1 73 ? -6.200 3.968 16.316 1.00 95.06 73 ALA A CA 1
ATOM 565 C C . ALA A 1 73 ? -7.726 3.881 16.247 1.00 95.06 73 ALA A C 1
ATOM 567 O O . ALA A 1 73 ? -8.350 4.505 15.384 1.00 95.06 73 ALA A O 1
ATOM 568 N N . ALA A 1 74 ? -8.336 3.118 17.160 1.00 91.69 74 ALA A N 1
ATOM 569 C CA . ALA A 1 74 ? -9.794 3.038 17.299 1.00 91.69 74 ALA A CA 1
ATOM 570 C C . ALA A 1 74 ? -10.540 2.733 15.975 1.00 91.69 74 ALA A C 1
ATOM 572 O O . ALA A 1 74 ? -11.606 3.284 15.696 1.00 91.69 74 ALA A O 1
ATOM 573 N N . GLY A 1 75 ? -9.972 1.858 15.134 1.00 92.31 75 GLY A N 1
ATOM 574 C CA . GLY A 1 75 ? -10.564 1.438 13.856 1.00 92.31 75 GLY A CA 1
ATOM 575 C C . GLY A 1 75 ? -10.434 2.440 12.698 1.00 92.31 75 GLY A C 1
ATOM 576 O O . GLY A 1 75 ? -10.885 2.146 11.584 1.00 92.31 75 GLY A O 1
ATOM 577 N N . VAL A 1 76 ? -9.797 3.588 12.926 1.00 95.19 76 VAL A N 1
ATOM 578 C CA . VAL A 1 76 ? -9.425 4.561 11.893 1.00 95.19 76 VAL A CA 1
ATOM 579 C C . VAL A 1 76 ? -7.970 4.331 11.497 1.00 95.19 76 VAL A C 1
ATOM 581 O O . VAL A 1 76 ? -7.129 4.055 12.349 1.00 95.19 76 VAL A O 1
ATOM 584 N N . LEU A 1 77 ? -7.687 4.431 10.200 1.00 96.56 77 LEU A N 1
ATOM 585 C CA . LEU A 1 77 ? -6.344 4.434 9.641 1.00 96.56 77 LEU A CA 1
ATOM 586 C C . LEU A 1 77 ? -6.050 5.809 9.047 1.00 96.56 77 LEU A C 1
ATOM 588 O O . LEU A 1 77 ? -6.706 6.224 8.087 1.00 96.56 77 LEU A O 1
ATOM 592 N N . GLU A 1 78 ? -5.035 6.466 9.587 1.00 96.69 78 GLU A N 1
ATOM 593 C CA . GLU A 1 78 ? -4.393 7.626 8.987 1.00 96.69 78 GLU A CA 1
ATOM 594 C C . GLU A 1 78 ? -3.202 7.167 8.148 1.00 96.69 78 GLU A C 1
ATOM 596 O O . GLU A 1 78 ? -2.403 6.325 8.565 1.00 96.69 78 GLU A O 1
ATOM 601 N N . VAL A 1 79 ? -3.089 7.725 6.949 1.00 97.31 79 VAL A N 1
ATOM 602 C CA . VAL A 1 79 ? -1.995 7.466 6.020 1.00 97.31 79 VAL A CA 1
ATOM 603 C C . VAL A 1 79 ? -1.352 8.796 5.677 1.00 97.31 79 VAL A C 1
ATOM 605 O O . VAL A 1 79 ? -2.024 9.713 5.206 1.00 97.31 79 VAL A O 1
ATOM 608 N N . ALA A 1 80 ? -0.047 8.892 5.894 1.00 97.50 80 ALA A N 1
ATOM 609 C CA . ALA A 1 80 ? 0.769 10.014 5.460 1.00 97.50 80 ALA A CA 1
ATOM 610 C C . ALA A 1 80 ? 1.833 9.517 4.484 1.00 97.50 80 ALA A C 1
ATOM 612 O O . ALA A 1 80 ? 2.503 8.515 4.738 1.00 97.50 80 ALA A O 1
ATOM 613 N N . ILE A 1 81 ? 1.979 10.228 3.372 1.00 97.62 81 ILE A N 1
ATOM 614 C CA . ILE A 1 81 ? 2.977 9.963 2.347 1.00 97.62 81 ILE A CA 1
ATOM 615 C C . ILE A 1 81 ? 3.846 11.202 2.226 1.00 97.62 81 ILE A C 1
ATOM 617 O O . ILE A 1 81 ? 3.372 12.295 1.908 1.00 97.62 81 ILE A O 1
ATOM 621 N N . GLU A 1 82 ? 5.131 11.018 2.473 1.00 96.75 82 GLU A N 1
ATOM 622 C CA . GLU A 1 82 ? 6.160 12.019 2.250 1.00 96.75 82 GLU A CA 1
ATOM 623 C C . GLU A 1 82 ? 6.982 11.602 1.037 1.00 96.75 82 GLU A C 1
ATOM 625 O O . GLU A 1 82 ? 7.215 10.415 0.819 1.00 96.75 82 GLU A O 1
ATOM 630 N N . HIS A 1 83 ? 7.460 12.566 0.263 1.00 94.12 83 HIS A N 1
ATOM 631 C CA . HIS A 1 83 ? 8.391 12.309 -0.824 1.00 94.12 83 HIS A CA 1
ATOM 632 C C . HIS A 1 83 ? 9.719 13.007 -0.561 1.00 94.12 83 HIS A C 1
ATOM 634 O O . HIS A 1 83 ? 9.788 14.053 0.089 1.00 94.12 83 HIS A O 1
ATOM 640 N N . ARG A 1 84 ? 10.783 12.426 -1.101 1.00 91.31 84 ARG A N 1
ATOM 641 C CA . ARG A 1 84 ? 12.111 13.023 -1.147 1.00 91.31 84 ARG A CA 1
ATOM 642 C C . ARG A 1 84 ? 12.652 12.886 -2.559 1.00 91.31 84 ARG A C 1
ATOM 644 O O . ARG A 1 84 ? 12.672 11.788 -3.106 1.00 91.31 84 ARG A O 1
ATOM 651 N N . ALA A 1 85 ? 13.114 13.992 -3.135 1.00 84.88 85 ALA A N 1
ATOM 652 C CA . ALA A 1 85 ? 13.751 13.986 -4.446 1.00 84.88 85 ALA A CA 1
ATOM 653 C C . ALA A 1 85 ? 15.236 13.598 -4.353 1.00 84.88 85 ALA A C 1
ATOM 655 O O . ALA A 1 85 ? 15.945 14.085 -3.468 1.00 84.88 85 ALA A O 1
ATOM 656 N N . GLY A 1 86 ? 15.714 12.817 -5.323 1.00 71.44 86 GLY A N 1
ATOM 657 C CA . GLY A 1 86 ? 17.125 12.504 -5.543 1.00 71.44 86 GLY A CA 1
ATOM 658 C C . GLY A 1 86 ? 17.559 11.131 -5.022 1.00 71.44 86 GLY A C 1
ATOM 659 O O . GLY A 1 86 ? 16.939 10.545 -4.140 1.00 71.44 86 GLY A O 1
ATOM 660 N N . THR A 1 87 ? 18.680 10.642 -5.555 1.00 57.47 87 THR A N 1
ATOM 661 C CA . THR A 1 87 ? 19.358 9.427 -5.083 1.00 57.47 87 THR A CA 1
ATOM 662 C C . THR A 1 87 ? 19.893 9.630 -3.664 1.00 57.47 87 THR A C 1
ATOM 664 O O . THR A 1 87 ? 20.449 10.693 -3.363 1.00 57.47 87 THR A O 1
ATOM 667 N N . ALA A 1 88 ? 19.754 8.618 -2.801 1.00 53.62 88 ALA A N 1
ATOM 668 C CA . ALA A 1 88 ? 20.234 8.634 -1.420 1.00 53.62 88 ALA A CA 1
ATOM 669 C C . ALA A 1 88 ? 21.643 9.260 -1.295 1.00 53.62 88 ALA A C 1
ATOM 671 O O . ALA A 1 88 ? 22.598 8.785 -1.905 1.00 53.62 88 ALA A O 1
ATOM 672 N N . GLY A 1 89 ? 21.765 10.349 -0.523 1.00 54.31 89 GLY A N 1
ATOM 673 C CA . GLY A 1 89 ? 23.038 11.044 -0.269 1.00 54.31 89 GLY A CA 1
ATOM 674 C C . GLY A 1 89 ? 23.018 12.557 -0.514 1.00 54.31 89 GLY A C 1
ATOM 675 O O . GLY A 1 89 ? 23.816 13.276 0.084 1.00 54.31 89 GLY A O 1
ATOM 676 N N . ALA A 1 90 ? 22.084 13.073 -1.315 1.00 55.84 90 ALA A N 1
ATOM 677 C CA . ALA A 1 90 ? 21.815 14.510 -1.357 1.00 55.84 90 ALA A CA 1
ATOM 678 C C . ALA A 1 90 ? 21.008 14.905 -0.110 1.00 55.84 90 ALA A C 1
ATOM 680 O O . ALA A 1 90 ? 20.102 14.170 0.278 1.00 55.84 90 ALA A O 1
ATOM 681 N N . GLY A 1 91 ? 21.312 16.043 0.523 1.00 60.78 91 GLY A N 1
ATOM 682 C CA . GLY A 1 91 ? 20.638 16.574 1.725 1.00 60.78 91 GLY A CA 1
ATOM 683 C C . GLY A 1 91 ? 19.176 16.999 1.516 1.00 60.78 91 GLY A C 1
ATOM 684 O O . GLY A 1 91 ? 18.755 18.048 1.991 1.00 60.78 91 GLY A O 1
ATOM 685 N N . SER A 1 92 ? 18.420 16.209 0.763 1.00 71.88 92 SER A N 1
ATOM 686 C CA . SER A 1 92 ? 17.032 16.416 0.401 1.00 71.88 92 SER A CA 1
ATOM 687 C C . SER A 1 92 ? 16.147 16.024 1.586 1.00 71.88 92 SER A C 1
ATOM 689 O O . SER A 1 92 ? 16.266 14.924 2.136 1.00 71.88 92 SER A O 1
ATOM 691 N N . LEU A 1 93 ? 15.304 16.956 2.024 1.00 85.38 93 LEU A N 1
ATOM 692 C CA . LEU A 1 93 ? 14.387 16.758 3.144 1.00 85.38 93 LEU A CA 1
ATOM 693 C C . LEU A 1 93 ? 13.126 16.029 2.672 1.00 85.38 93 LEU A C 1
ATOM 695 O O . LEU A 1 93 ? 12.738 16.128 1.509 1.00 85.38 93 LEU A O 1
ATOM 699 N N . TRP A 1 94 ? 12.485 15.307 3.588 1.00 92.25 94 TRP A N 1
ATOM 700 C CA . TRP A 1 94 ? 11.155 14.756 3.348 1.00 92.25 94 TRP A CA 1
ATOM 701 C C . TRP A 1 94 ? 10.147 15.899 3.297 1.00 92.25 94 TRP A C 1
ATOM 703 O O . TRP A 1 94 ? 10.125 16.751 4.185 1.00 92.25 94 TRP A O 1
ATOM 713 N N . ALA A 1 95 ? 9.345 15.924 2.239 1.00 93.56 95 ALA A N 1
ATOM 714 C CA . ALA A 1 95 ? 8.275 16.886 2.048 1.00 93.56 95 ALA A CA 1
ATOM 715 C C . ALA A 1 95 ? 6.929 16.148 1.984 1.00 93.56 95 ALA A C 1
ATOM 717 O O . ALA A 1 95 ? 6.846 15.099 1.337 1.00 93.56 95 ALA A O 1
ATOM 718 N N . PRO A 1 96 ? 5.857 16.680 2.598 1.00 95.75 96 PRO A N 1
ATOM 719 C CA . PRO A 1 96 ? 4.525 16.099 2.478 1.00 95.75 96 PRO A CA 1
ATOM 720 C C . PRO A 1 96 ? 4.122 15.961 1.006 1.00 95.75 96 PRO A C 1
ATOM 722 O O . PRO A 1 96 ? 4.221 16.919 0.240 1.00 95.75 96 PRO A O 1
ATOM 725 N N . ALA A 1 97 ? 3.694 14.765 0.606 1.00 94.50 97 ALA A N 1
ATOM 726 C CA . ALA A 1 97 ? 3.144 14.497 -0.722 1.00 94.50 97 ALA A CA 1
ATOM 727 C C . ALA A 1 97 ? 1.622 14.346 -0.661 1.00 94.50 97 ALA A C 1
ATOM 729 O O . ALA A 1 97 ? 0.911 14.882 -1.507 1.00 94.50 97 ALA A O 1
ATOM 730 N N . TRP A 1 98 ? 1.125 13.622 0.342 1.00 96.69 98 TRP A N 1
ATOM 731 C CA . TRP A 1 98 ? -0.298 13.362 0.521 1.00 96.69 98 TRP A CA 1
ATOM 732 C C . TRP A 1 98 ? -0.591 12.887 1.945 1.00 96.69 98 TRP A C 1
ATOM 734 O O . TRP A 1 98 ? 0.257 12.266 2.585 1.00 96.69 98 TRP A O 1
ATOM 744 N N . SER A 1 99 ? -1.801 13.132 2.434 1.00 95.94 99 SER A N 1
ATOM 745 C CA . SER A 1 99 ? -2.325 12.460 3.617 1.00 95.94 99 SER A CA 1
ATOM 746 C C . SER A 1 99 ? -3.826 12.233 3.488 1.00 95.94 99 SER A C 1
ATOM 748 O O . SER A 1 99 ? -4.522 12.945 2.764 1.00 95.94 99 SER A O 1
ATOM 750 N N . GLY A 1 100 ? -4.326 11.228 4.197 1.00 93.62 100 GLY A N 1
ATOM 751 C CA . GLY A 1 100 ? -5.745 10.916 4.235 1.00 93.62 100 GLY A CA 1
ATOM 752 C C . GLY A 1 100 ? -6.090 9.970 5.373 1.00 93.62 100 GLY A C 1
ATOM 753 O O . GLY A 1 100 ? -5.226 9.279 5.912 1.00 93.62 100 GLY A O 1
ATOM 754 N N . ALA A 1 101 ? -7.370 9.934 5.729 1.00 93.69 101 ALA A N 1
ATOM 755 C CA . ALA A 1 101 ? -7.895 9.044 6.751 1.00 93.69 101 ALA A CA 1
ATOM 756 C C . ALA A 1 101 ? -9.047 8.209 6.191 1.00 93.69 101 ALA A C 1
ATOM 758 O O . ALA A 1 101 ? -9.792 8.637 5.307 1.00 93.69 101 ALA A O 1
ATOM 759 N N . SER A 1 102 ? -9.200 6.994 6.704 1.00 94.25 102 SER A N 1
ATOM 760 C CA . SER A 1 102 ? -10.306 6.109 6.339 1.00 94.25 102 SER A CA 1
ATOM 761 C C . SER A 1 102 ? -10.572 5.087 7.438 1.00 94.25 102 SER A C 1
ATOM 763 O O . SER A 1 102 ? -9.765 4.910 8.347 1.00 94.25 102 SER A O 1
ATOM 765 N N . ALA A 1 103 ? -11.690 4.366 7.353 1.00 94.88 103 ALA A N 1
ATOM 766 C CA . ALA A 1 103 ? -11.862 3.184 8.187 1.00 94.88 103 ALA A CA 1
ATOM 767 C C . ALA A 1 103 ? -10.794 2.140 7.819 1.00 94.88 103 ALA A C 1
ATOM 769 O O . ALA A 1 103 ? -10.669 1.757 6.651 1.00 94.88 103 ALA A O 1
ATOM 770 N N . LEU A 1 104 ? -10.077 1.630 8.821 1.00 96.12 104 LEU A N 1
ATOM 771 C CA . LEU A 1 104 ? -9.001 0.649 8.651 1.00 96.12 104 LEU A CA 1
ATOM 772 C C . LEU A 1 104 ? -9.470 -0.589 7.866 1.00 96.12 104 LEU A C 1
ATOM 774 O O . LEU A 1 104 ? -8.802 -1.051 6.941 1.00 96.12 104 LEU A O 1
ATOM 778 N N . SER A 1 105 ? -10.678 -1.076 8.166 1.00 95.88 105 SER A N 1
ATOM 779 C CA . SER A 1 105 ? -11.300 -2.198 7.447 1.00 95.88 105 SER A CA 1
ATOM 780 C C . SER A 1 105 ? -11.567 -1.890 5.968 1.00 95.88 105 SER A C 1
ATOM 782 O O . SER A 1 105 ? -11.437 -2.774 5.117 1.00 95.88 105 SER A O 1
ATOM 784 N N . THR A 1 106 ? -11.907 -0.641 5.635 1.00 95.88 106 THR A N 1
ATOM 785 C CA . THR A 1 106 ? -12.102 -0.212 4.245 1.00 95.88 106 THR A CA 1
ATOM 786 C C . THR A 1 106 ? -10.773 -0.199 3.501 1.00 95.88 106 THR A C 1
ATOM 788 O O . THR A 1 106 ? -10.718 -0.752 2.402 1.00 95.88 106 THR A O 1
ATOM 791 N N . PHE A 1 107 ? -9.707 0.337 4.105 1.00 96.88 107 PHE A N 1
ATOM 792 C CA . PHE A 1 107 ? -8.375 0.365 3.493 1.00 96.88 107 PHE A CA 1
ATOM 793 C C . PHE A 1 107 ? -7.823 -1.046 3.254 1.00 96.88 107 PHE A C 1
ATOM 795 O O . PHE A 1 107 ? -7.368 -1.361 2.151 1.00 96.88 107 PHE A O 1
ATOM 802 N N . ALA A 1 108 ? -7.951 -1.939 4.240 1.00 97.56 108 ALA A N 1
ATOM 803 C CA . ALA A 1 108 ? -7.567 -3.342 4.093 1.00 97.56 108 ALA A CA 1
ATOM 804 C C . ALA A 1 108 ? -8.334 -4.024 2.946 1.00 97.56 108 ALA A C 1
ATOM 806 O O . ALA A 1 108 ? -7.735 -4.682 2.095 1.00 97.56 108 ALA A O 1
ATOM 807 N N . ARG A 1 109 ? -9.656 -3.812 2.866 1.00 97.50 109 ARG A N 1
ATOM 808 C CA . ARG A 1 109 ? -10.506 -4.371 1.803 1.00 97.50 109 ARG A CA 1
ATOM 809 C C . ARG A 1 109 ? -10.077 -3.916 0.409 1.00 97.50 109 ARG A C 1
ATOM 811 O O . ARG A 1 109 ? -10.003 -4.750 -0.492 1.00 97.50 109 ARG A O 1
ATOM 818 N N . VAL A 1 110 ? -9.871 -2.614 0.199 1.00 97.69 110 VAL A N 1
ATOM 819 C CA . VAL A 1 110 ? -9.510 -2.097 -1.136 1.00 97.69 110 VAL A CA 1
ATOM 820 C C . VAL A 1 110 ? -8.100 -2.517 -1.534 1.00 97.69 110 VAL A C 1
ATOM 822 O O . VAL A 1 110 ? -7.885 -2.827 -2.698 1.00 97.69 110 VAL A O 1
ATOM 825 N N . SER A 1 111 ? -7.189 -2.652 -0.566 1.00 98.12 111 SER A N 1
ATOM 826 C CA . SER A 1 111 ? -5.842 -3.180 -0.802 1.00 98.12 111 SER A CA 1
ATOM 827 C C . SER A 1 111 ? -5.886 -4.639 -1.257 1.00 98.12 111 SER A C 1
ATOM 829 O O . SER A 1 111 ? -5.303 -4.974 -2.282 1.00 98.12 111 SER A O 1
ATOM 831 N N . VAL A 1 112 ? -6.657 -5.500 -0.575 1.00 98.44 112 VAL A N 1
ATOM 832 C CA . VAL A 1 112 ? -6.858 -6.896 -1.013 1.00 98.44 112 VAL A CA 1
ATOM 833 C C . VAL A 1 112 ? -7.415 -6.947 -2.437 1.00 98.44 112 VAL A C 1
ATOM 835 O O . VAL A 1 112 ? -6.889 -7.671 -3.276 1.00 98.44 112 VAL A O 1
ATOM 838 N N . ARG A 1 113 ? -8.438 -6.136 -2.738 1.00 98.06 113 ARG A N 1
ATOM 839 C CA . ARG A 1 113 ? -9.041 -6.081 -4.079 1.00 98.06 113 ARG A CA 1
ATOM 840 C C . ARG A 1 113 ? -8.063 -5.620 -5.158 1.00 98.06 113 ARG A C 1
ATOM 842 O O . ARG A 1 113 ? -8.121 -6.144 -6.264 1.00 98.06 113 ARG A O 1
ATOM 849 N N . ALA A 1 114 ? -7.194 -4.660 -4.852 1.00 98.12 114 ALA A N 1
ATOM 850 C CA . ALA A 1 114 ? -6.196 -4.174 -5.796 1.00 98.12 114 ALA A CA 1
ATOM 851 C C . ALA A 1 114 ? -5.224 -5.291 -6.202 1.00 98.12 114 ALA A C 1
ATOM 853 O O . ALA A 1 114 ? -4.996 -5.508 -7.388 1.00 98.12 114 ALA A O 1
ATOM 854 N N . PHE A 1 115 ? -4.714 -6.052 -5.232 1.00 98.19 115 PHE A N 1
ATOM 855 C CA . PHE A 1 115 ? -3.803 -7.165 -5.507 1.00 98.19 115 PHE A CA 1
ATOM 856 C C . PHE A 1 115 ? -4.504 -8.381 -6.125 1.00 98.19 115 PHE A C 1
ATOM 858 O O . PHE A 1 115 ? -3.914 -9.056 -6.968 1.00 98.19 115 PHE A O 1
ATOM 865 N N . ASP A 1 116 ? -5.775 -8.625 -5.791 1.00 98.00 116 ASP A N 1
ATOM 866 C CA . ASP A 1 116 ? -6.597 -9.628 -6.479 1.00 98.00 116 ASP A CA 1
ATOM 867 C C . ASP A 1 116 ? -6.783 -9.283 -7.963 1.00 98.00 116 ASP A C 1
ATOM 869 O O . ASP A 1 116 ? -6.713 -10.170 -8.813 1.00 98.00 116 ASP A O 1
ATOM 873 N N . ALA A 1 117 ? -6.987 -8.001 -8.287 1.00 97.44 117 ALA A N 1
ATOM 874 C CA . ALA A 1 117 ? -7.109 -7.542 -9.668 1.00 97.44 117 ALA A CA 1
ATOM 875 C C . ALA A 1 117 ? -5.804 -7.750 -10.450 1.00 97.44 117 ALA A C 1
ATOM 877 O O . ALA A 1 117 ? -5.837 -8.297 -11.549 1.00 97.44 117 ALA A O 1
ATOM 878 N N . VAL A 1 118 ? -4.658 -7.414 -9.851 1.00 96.44 118 VAL A N 1
ATOM 879 C CA . VAL A 1 118 ? -3.330 -7.662 -10.440 1.00 96.44 118 VAL A CA 1
ATOM 880 C C . VAL A 1 118 ? -3.117 -9.149 -10.724 1.00 96.44 118 VAL A C 1
ATOM 882 O O . VAL A 1 118 ? -2.672 -9.525 -11.809 1.00 96.44 118 VAL A O 1
ATOM 885 N N . LEU A 1 119 ? -3.454 -10.006 -9.758 1.00 95.88 119 LEU A N 1
ATOM 886 C CA . LEU A 1 119 ? -3.333 -11.451 -9.912 1.00 95.88 119 LEU A CA 1
ATOM 887 C C . LEU A 1 119 ? -4.270 -11.988 -11.000 1.00 95.88 119 LEU A C 1
ATOM 889 O O . LEU A 1 119 ? -3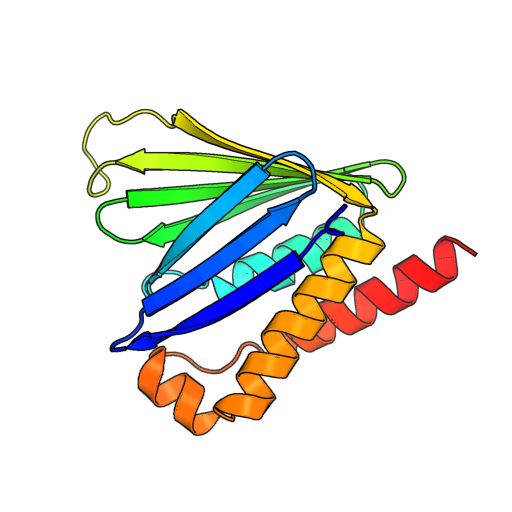.884 -12.884 -11.745 1.00 95.88 119 LEU A O 1
ATOM 893 N N . HIS A 1 120 ? -5.485 -11.450 -11.100 1.00 96.31 120 HIS A N 1
ATOM 894 C CA . HIS A 1 120 ? -6.442 -11.826 -12.136 1.00 96.31 120 HIS A CA 1
ATOM 895 C C . HIS A 1 120 ? -5.979 -11.410 -13.539 1.00 96.31 120 HIS A C 1
ATOM 897 O O . HIS A 1 120 ? -6.132 -12.184 -14.480 1.00 96.31 120 HIS A O 1
ATOM 903 N N . GLU A 1 121 ? -5.412 -10.210 -13.674 1.00 95.19 121 GLU A N 1
ATOM 904 C CA . GLU A 1 121 ? -4.994 -9.639 -14.957 1.00 95.19 121 GLU A CA 1
ATOM 905 C C . GLU A 1 121 ? -3.704 -10.271 -15.496 1.00 95.19 121 GLU A C 1
ATOM 907 O O . GLU A 1 121 ? -3.628 -10.617 -16.674 1.00 95.19 121 GLU A O 1
ATOM 912 N N . HIS A 1 122 ? -2.696 -10.454 -14.641 1.00 92.94 122 HIS A N 1
ATOM 913 C CA . HIS A 1 122 ? -1.369 -10.907 -15.068 1.00 92.94 122 HIS A CA 1
ATOM 914 C C . HIS A 1 122 ? -1.094 -12.376 -14.712 1.00 92.94 122 HIS A C 1
ATOM 916 O O . HIS A 1 122 ? -0.332 -13.066 -15.391 1.00 92.94 122 HIS A O 1
ATOM 922 N N . GLY A 1 123 ? -1.692 -12.892 -13.640 1.00 94.69 123 GLY A N 1
ATOM 923 C CA . GLY A 1 123 ? -1.250 -14.143 -13.027 1.00 94.69 123 GLY A CA 1
ATOM 924 C C . GLY A 1 123 ? 0.161 -14.040 -12.411 1.00 94.69 123 GLY A C 1
ATOM 925 O O . GLY A 1 123 ? 0.898 -13.085 -12.670 1.00 94.69 123 GLY A O 1
ATOM 926 N N . PRO A 1 124 ? 0.588 -15.029 -11.601 1.00 93.31 124 PRO A N 1
ATOM 927 C CA . PRO A 1 124 ? 1.857 -14.950 -10.868 1.00 93.31 124 PRO A CA 1
ATOM 928 C C . PRO A 1 124 ? 3.090 -14.864 -11.774 1.00 93.31 124 PRO A C 1
ATOM 930 O O . PRO A 1 124 ? 3.994 -14.074 -11.522 1.00 93.31 124 PRO A O 1
ATOM 933 N N . SER A 1 125 ? 3.124 -15.659 -12.848 1.00 92.38 125 SER A N 1
ATOM 934 C CA . SER A 1 125 ? 4.295 -15.738 -13.727 1.00 92.38 125 SER A CA 1
ATOM 935 C C . SER A 1 125 ? 4.474 -14.485 -14.581 1.00 92.38 125 SER A C 1
ATOM 937 O O . SER A 1 125 ? 5.597 -14.010 -14.721 1.00 92.38 125 SER A O 1
ATOM 939 N N . SER A 1 126 ? 3.392 -13.919 -15.136 1.00 92.50 126 SER A N 1
ATOM 940 C CA . SER A 1 126 ? 3.512 -12.663 -15.888 1.00 92.50 126 SER A CA 1
ATOM 941 C C . SER A 1 126 ? 3.817 -11.498 -14.957 1.00 92.50 126 SER A C 1
ATOM 943 O O . SER A 1 126 ? 4.560 -10.604 -15.348 1.00 92.50 126 SER A O 1
ATOM 945 N N . TYR A 1 127 ? 3.269 -11.505 -13.737 1.00 94.19 127 TYR A N 1
ATOM 946 C CA . TYR A 1 127 ? 3.620 -10.518 -12.724 1.00 94.19 127 TYR A CA 1
ATOM 947 C C . TYR A 1 127 ? 5.126 -10.525 -12.471 1.00 94.19 127 TYR A C 1
ATOM 949 O O . TYR A 1 127 ? 5.760 -9.487 -12.599 1.00 94.19 127 TYR A O 1
ATOM 957 N N . GLU A 1 128 ? 5.712 -11.691 -12.191 1.00 94.19 128 GLU A N 1
ATOM 958 C CA . GLU A 1 128 ? 7.142 -11.806 -11.898 1.00 94.19 128 GLU A CA 1
ATOM 959 C C . GLU A 1 128 ? 8.020 -11.390 -13.080 1.00 94.19 128 GLU A C 1
ATOM 961 O O . GLU A 1 128 ? 9.023 -10.710 -12.886 1.00 94.19 128 GLU A O 1
ATOM 966 N N . GLN A 1 129 ? 7.624 -11.717 -14.312 1.00 92.50 129 GLN A N 1
ATOM 967 C CA . GLN A 1 129 ? 8.354 -11.277 -15.503 1.00 92.50 129 GLN A CA 1
ATOM 968 C C . GLN A 1 129 ? 8.372 -9.755 -15.665 1.00 92.50 129 GLN A C 1
ATOM 970 O O . GLN A 1 129 ? 9.371 -9.201 -16.121 1.00 92.50 129 GLN A O 1
ATOM 975 N N . VAL A 1 130 ? 7.272 -9.082 -15.321 1.00 92.06 130 VAL A N 1
ATOM 976 C CA . VAL A 1 130 ? 7.145 -7.637 -15.519 1.00 92.06 130 VAL A CA 1
ATOM 977 C C . VAL A 1 130 ? 7.675 -6.860 -14.315 1.00 92.06 130 VAL A C 1
ATOM 979 O O . VAL A 1 130 ? 8.406 -5.897 -14.50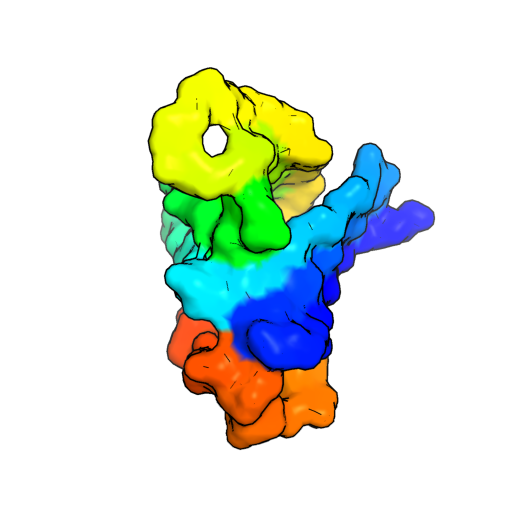7 1.00 92.06 130 VAL A O 1
ATOM 982 N N . TRP A 1 131 ? 7.345 -7.276 -13.093 1.00 93.75 131 TRP A N 1
ATOM 983 C CA . TRP A 1 131 ? 7.789 -6.657 -11.841 1.00 93.75 131 TRP A CA 1
ATOM 984 C C . TRP A 1 131 ? 9.230 -7.031 -11.466 1.00 93.75 131 TRP A C 1
ATOM 986 O O . TRP A 1 131 ? 9.903 -6.285 -10.767 1.00 93.75 131 TRP A O 1
ATOM 996 N N . GLY A 1 132 ? 9.728 -8.176 -11.927 1.00 92.19 132 GLY A N 1
ATOM 997 C CA . GLY A 1 132 ? 11.065 -8.677 -11.606 1.00 92.19 132 GLY A CA 1
ATOM 998 C C . GLY A 1 132 ? 11.158 -9.417 -10.269 1.00 92.19 132 GLY A C 1
ATOM 999 O O . GLY A 1 132 ? 12.253 -9.834 -9.891 1.00 92.19 132 GLY A O 1
ATOM 1000 N N . ARG A 1 133 ? 10.042 -9.586 -9.544 1.00 92.44 133 ARG A N 1
ATOM 1001 C CA . ARG A 1 133 ? 9.978 -10.313 -8.265 1.00 92.44 133 ARG A CA 1
ATOM 1002 C C . ARG A 1 133 ? 8.691 -11.136 -8.143 1.00 92.44 133 ARG A C 1
ATOM 1004 O O . ARG A 1 133 ? 7.696 -10.767 -8.772 1.00 92.44 133 ARG A O 1
ATOM 1011 N N . PRO A 1 134 ? 8.678 -12.218 -7.340 1.00 95.12 134 PRO A N 1
ATOM 1012 C CA . PRO A 1 134 ? 7.480 -13.027 -7.134 1.00 95.12 134 PRO A CA 1
ATOM 1013 C C . PRO A 1 134 ? 6.292 -12.211 -6.617 1.00 95.12 134 PRO A C 1
ATOM 1015 O O . PRO A 1 134 ? 6.460 -11.240 -5.885 1.00 95.12 134 PRO A O 1
ATOM 1018 N N . PHE A 1 135 ? 5.077 -12.630 -6.970 1.00 96.88 135 PHE A N 1
ATOM 1019 C CA . PHE A 1 135 ? 3.859 -12.027 -6.429 1.00 96.88 135 PHE A CA 1
ATOM 1020 C C . PHE A 1 135 ? 3.769 -12.239 -4.901 1.00 96.88 135 PHE A C 1
ATOM 1022 O O . PHE A 1 135 ? 3.980 -13.373 -4.453 1.00 96.88 135 PHE A O 1
ATOM 1029 N N . PRO A 1 136 ? 3.393 -11.215 -4.104 1.00 97.38 136 PRO A N 1
ATOM 1030 C CA . PRO A 1 136 ? 3.381 -11.261 -2.635 1.00 97.38 136 PRO A CA 1
ATOM 1031 C C . PRO A 1 136 ? 2.160 -12.022 -2.080 1.00 97.38 136 PRO A C 1
ATOM 1033 O O . PRO A 1 136 ? 1.289 -11.475 -1.397 1.00 97.38 136 PRO A O 1
ATOM 1036 N N . ALA A 1 137 ? 2.036 -13.303 -2.438 1.00 97.69 137 ALA A N 1
ATOM 1037 C CA . ALA A 1 137 ? 0.879 -14.128 -2.093 1.00 97.69 137 ALA A CA 1
ATOM 1038 C C . ALA A 1 137 ? 0.746 -14.334 -0.576 1.00 97.69 137 ALA A C 1
ATOM 1040 O O . ALA A 1 137 ? -0.362 -14.287 -0.039 1.00 97.69 137 ALA A O 1
ATOM 1041 N N . ALA A 1 138 ? 1.870 -14.540 0.115 1.00 98.12 138 ALA A N 1
ATOM 1042 C CA . ALA A 1 138 ? 1.883 -14.787 1.552 1.00 98.12 138 ALA A CA 1
ATOM 1043 C C . ALA A 1 138 ? 1.418 -13.550 2.336 1.00 98.12 138 ALA A C 1
ATOM 1045 O O . ALA A 1 138 ? 0.599 -13.659 3.250 1.00 98.12 138 ALA A O 1
ATOM 1046 N N . GLU A 1 139 ? 1.887 -12.368 1.943 1.00 98.62 139 GLU A N 1
ATOM 1047 C CA . GLU A 1 139 ? 1.534 -11.086 2.544 1.00 98.62 139 GLU A CA 1
ATOM 1048 C C . GLU A 1 139 ? 0.066 -10.741 2.269 1.00 98.62 139 GLU A C 1
ATOM 1050 O O . GLU A 1 139 ? -0.643 -10.282 3.169 1.00 98.62 139 GLU A O 1
ATOM 1055 N N . LEU A 1 140 ? -0.429 -11.029 1.059 1.00 98.62 140 LEU A N 1
ATOM 1056 C CA . LEU A 1 140 ? -1.838 -10.848 0.713 1.00 98.62 140 LEU A CA 1
ATOM 1057 C C . LEU A 1 140 ? -2.751 -11.744 1.566 1.00 98.62 140 LEU A C 1
ATOM 1059 O O . LEU A 1 140 ? -3.771 -11.281 2.087 1.00 98.62 140 LEU A O 1
ATOM 1063 N N . ASP A 1 141 ? -2.385 -13.012 1.756 1.00 98.50 141 ASP A N 1
ATOM 1064 C CA . ASP A 1 141 ? -3.128 -13.938 2.617 1.00 98.50 141 ASP A CA 1
ATOM 1065 C C . ASP A 1 141 ? -3.036 -13.568 4.106 1.00 98.50 141 ASP A C 1
ATOM 1067 O O . ASP A 1 141 ? -4.015 -13.728 4.856 1.00 98.50 141 ASP A O 1
ATOM 1071 N N . GLY A 1 142 ? -1.904 -12.999 4.527 1.00 98.44 142 GLY A N 1
ATOM 1072 C CA . GLY A 1 142 ? -1.729 -12.361 5.830 1.00 98.44 142 GLY A CA 1
ATOM 1073 C C . GLY A 1 142 ? -2.742 -11.236 6.045 1.00 98.44 142 GLY A C 1
ATOM 1074 O O . GLY A 1 142 ? -3.521 -11.281 7.007 1.00 9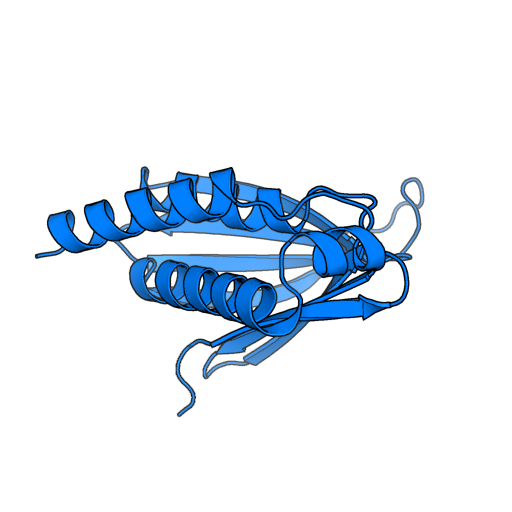8.44 142 GLY A O 1
ATOM 1075 N N . LEU A 1 143 ? -2.825 -10.298 5.098 1.00 98.56 143 LEU A N 1
ATOM 1076 C CA . LEU A 1 143 ? -3.761 -9.176 5.159 1.00 98.56 143 LEU A CA 1
ATOM 1077 C C . LEU A 1 143 ? -5.218 -9.646 5.144 1.00 98.56 143 LEU A C 1
ATOM 1079 O O . LEU A 1 143 ? -6.027 -9.182 5.949 1.00 98.56 143 LEU A O 1
ATOM 1083 N N . ARG A 1 144 ? -5.570 -10.619 4.295 1.00 98.38 144 ARG A N 1
ATOM 1084 C CA . ARG A 1 144 ? -6.916 -11.224 4.275 1.00 98.38 144 ARG A CA 1
ATOM 1085 C C . ARG A 1 144 ? -7.291 -11.824 5.628 1.00 98.38 144 ARG A C 1
ATOM 1087 O O . ARG A 1 144 ? -8.443 -11.742 6.060 1.00 98.38 144 ARG A O 1
ATOM 1094 N N . SER A 1 145 ? -6.341 -12.469 6.296 1.00 97.94 145 SER A N 1
ATOM 1095 C CA . SER A 1 145 ? -6.563 -13.080 7.606 1.00 97.94 145 SER A CA 1
ATOM 1096 C C . SER A 1 145 ? -6.726 -12.031 8.702 1.00 97.94 145 SER A C 1
ATOM 1098 O O . SER A 1 145 ? -7.655 -12.146 9.503 1.00 97.94 145 SER A O 1
ATOM 1100 N N . ALA A 1 146 ? -5.900 -10.984 8.698 1.00 96.75 146 ALA A N 1
ATOM 1101 C CA . ALA A 1 146 ? -6.024 -9.865 9.628 1.00 96.75 146 ALA A CA 1
ATOM 1102 C C . ALA A 1 146 ? -7.340 -9.095 9.426 1.00 96.75 146 ALA A C 1
ATOM 1104 O O . ALA A 1 146 ? -8.081 -8.872 10.382 1.00 96.75 146 ALA A O 1
ATOM 1105 N N . TRP A 1 147 ? -7.707 -8.799 8.177 1.00 96.12 147 TRP A N 1
ATOM 1106 C CA . TRP A 1 147 ? -8.956 -8.119 7.831 1.00 96.12 147 TRP A CA 1
ATOM 1107 C C . TRP A 1 147 ? -10.202 -8.888 8.291 1.00 96.12 147 TRP A C 1
ATOM 1109 O O . TRP A 1 147 ? -11.141 -8.297 8.830 1.00 96.12 147 TRP A O 1
ATOM 1119 N N . ARG A 1 148 ? -10.217 -10.220 8.136 1.00 95.81 148 ARG A N 1
ATOM 1120 C CA . ARG A 1 148 ? -11.315 -11.063 8.641 1.00 95.81 148 ARG A CA 1
ATOM 1121 C C . ARG A 1 148 ? -11.461 -10.974 10.160 1.00 95.81 148 ARG A C 1
ATOM 1123 O O . ARG A 1 148 ? -12.588 -10.904 10.640 1.00 95.81 148 ARG A O 1
ATOM 1130 N N . ARG A 1 149 ? -10.349 -10.958 10.902 1.00 94.62 149 ARG A N 1
ATOM 1131 C CA . ARG A 1 149 ? -10.362 -10.808 12.367 1.00 94.62 149 ARG A CA 1
ATOM 1132 C C . ARG A 1 149 ? -10.860 -9.427 12.777 1.00 94.62 149 ARG A C 1
ATOM 1134 O O . ARG A 1 149 ? -11.778 -9.350 13.580 1.00 94.62 149 ARG A O 1
ATOM 1141 N N . LEU A 1 150 ? -10.349 -8.368 12.148 1.00 92.12 150 LEU A N 1
ATOM 1142 C CA . LEU A 1 150 ? -10.782 -6.990 12.390 1.00 92.12 150 LEU A CA 1
ATOM 1143 C C . LEU A 1 150 ? -12.301 -6.830 12.227 1.00 92.12 150 LEU A C 1
ATOM 1145 O O . LEU A 1 150 ? -12.965 -6.231 13.068 1.00 92.12 150 LEU A O 1
ATOM 1149 N N . ARG A 1 151 ? -12.872 -7.416 11.166 1.00 90.56 151 ARG A N 1
ATOM 1150 C CA . ARG A 1 151 ? -14.324 -7.402 10.929 1.00 90.56 151 ARG A CA 1
ATOM 1151 C C . ARG A 1 151 ? -15.129 -8.177 11.970 1.00 90.56 151 ARG A C 1
ATOM 1153 O O . ARG A 1 151 ? -16.284 -7.835 12.182 1.00 90.56 151 ARG A O 1
ATOM 1160 N N . ALA A 1 152 ? -14.553 -9.219 12.562 1.00 87.88 152 ALA A N 1
ATOM 1161 C CA . ALA A 1 152 ? -15.196 -9.993 13.618 1.00 87.88 152 ALA A CA 1
ATOM 1162 C C . ALA A 1 152 ? -15.106 -9.299 14.987 1.00 87.88 152 ALA A C 1
ATOM 1164 O O . ALA A 1 152 ? -15.992 -9.488 15.807 1.00 87.88 152 ALA A O 1
ATOM 1165 N N . SER A 1 153 ? -14.061 -8.500 15.226 1.00 78.69 153 SER A N 1
ATOM 1166 C CA . SER A 1 153 ? -13.873 -7.723 16.460 1.00 78.69 153 SER A CA 1
ATOM 1167 C C . SER A 1 153 ? -14.681 -6.420 16.504 1.00 78.69 153 SER A C 1
ATOM 1169 O O . SER A 1 153 ? -14.893 -5.881 17.583 1.00 78.69 153 SER A O 1
ATOM 1171 N N . GLY A 1 154 ? -15.081 -5.891 15.343 1.00 64.81 154 GLY A N 1
ATOM 1172 C CA . GLY A 1 154 ? -15.895 -4.675 15.217 1.00 64.81 154 GLY A CA 1
ATOM 1173 C C . GLY A 1 154 ? -17.404 -4.914 15.062 1.00 64.81 154 GLY A C 1
ATOM 1174 O O . GLY A 1 154 ? -18.111 -3.968 14.715 1.00 64.81 154 GLY A O 1
ATOM 1175 N N . ALA A 1 155 ? -17.876 -6.153 15.247 1.00 49.25 155 ALA A N 1
ATOM 1176 C CA . ALA A 1 155 ? -19.289 -6.546 15.280 1.00 49.25 155 ALA A CA 1
ATOM 1177 C C . ALA A 1 155 ? -19.702 -6.878 16.720 1.00 49.25 155 ALA A C 1
ATOM 1179 O O . ALA A 1 155 ? -20.855 -6.554 17.079 1.00 49.25 155 ALA A O 1
#

Foldseek 3Di:
DDDWAWAWAQDFDQKIWIWIDHPVDIDIDIAGLVDPVLLCVLQQLLVCLQDQAKDWDWGDRPPKIKIWIWGDDPQKI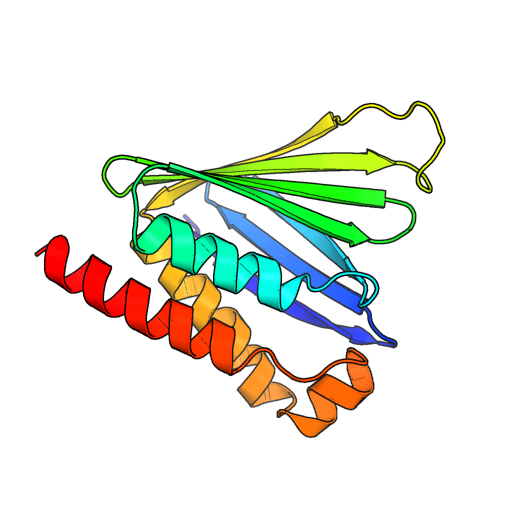KIWIWMWGGHPPPPTDTHTDDIDMDGSLSVLVNSLVNLVVVCVPQNQVSCCVGNVHGRNPVSSVSSVVSSVVSVVVVD